Protein AF-A0A3M5TTK1-F1 (afdb_monomer)

Mean predicted aligned error: 20.36 Å

Solvent-accessible surface area (backbone atoms only — not comparable to full-atom values): 8476 Å² total; per-residue (Å²): 124,93,59,56,67,57,53,52,52,42,49,73,71,68,51,51,73,68,56,58,49,53,50,38,34,70,78,67,64,48,87,69,54,72,67,58,49,52,51,50,38,44,76,68,62,75,52,81,89,68,88,78,82,69,89,74,89,69,91,82,90,84,85,87,88,82,92,77,86,83,81,88,83,78,88,86,82,90,78,94,79,78,98,68,80,68,83,67,79,74,74,79,83,47,77,67,54,56,51,50,51,50,54,54,58,74,32,41,36,61,65,40,41,75,70,70,75,40,95,42,67,61,86,126

Structure (mmCIF, N/CA/C/O backbone):
data_AF-A0A3M5TTK1-F1
#
_entry.id   AF-A0A3M5TTK1-F1
#
loop_
_atom_site.group_PDB
_atom_site.id
_atom_site.type_symbol
_atom_site.label_atom_id
_atom_site.label_alt_id
_atom_site.label_comp_id
_atom_site.label_asym_id
_atom_site.label_entity_id
_atom_site.label_seq_id
_atom_site.pdbx_PDB_ins_code
_atom_site.Cartn_x
_atom_site.Cartn_y
_atom_site.Cartn_z
_atom_site.occupancy
_atom_site.B_iso_or_equiv
_atom_site.auth_seq_id
_atom_site.auth_comp_id
_atom_site.auth_asym_id
_atom_site.auth_atom_id
_atom_site.pdbx_PDB_model_num
ATOM 1 N N . MET A 1 1 ? -19.743 2.738 18.552 1.00 60.91 1 MET A N 1
ATOM 2 C CA . MET A 1 1 ? -18.634 2.018 17.881 1.00 60.91 1 MET A CA 1
ATOM 3 C C . MET A 1 1 ? -17.517 1.760 18.887 1.00 60.91 1 MET A C 1
ATOM 5 O O . MET A 1 1 ? -16.816 2.701 19.228 1.00 60.91 1 MET A O 1
ATOM 9 N N . LYS A 1 2 ? -17.368 0.529 19.402 1.00 77.94 2 LYS A N 1
ATOM 10 C CA . LYS A 1 2 ? -16.446 0.222 20.520 1.00 77.94 2 LYS A CA 1
ATOM 11 C C . LYS A 1 2 ? -14.952 0.322 20.152 1.00 77.94 2 LYS A C 1
ATOM 13 O O . LYS A 1 2 ? -14.144 0.652 21.006 1.00 77.94 2 LYS A O 1
ATOM 18 N N . HIS A 1 3 ? -14.594 0.107 18.884 1.00 83.38 3 HIS A N 1
ATOM 19 C CA . HIS A 1 3 ? -13.191 0.024 18.434 1.00 83.38 3 HIS A CA 1
ATOM 20 C C . HIS A 1 3 ? -12.612 1.340 17.891 1.00 83.38 3 HIS A C 1
ATOM 22 O O . HIS A 1 3 ? -11.430 1.406 17.572 1.00 83.38 3 HIS A O 1
ATOM 28 N N . LEU A 1 4 ? -13.425 2.397 17.772 1.00 85.06 4 LEU A N 1
ATOM 29 C CA . LEU A 1 4 ? -12.996 3.673 17.185 1.00 85.06 4 LEU A CA 1
ATOM 30 C C . LEU A 1 4 ? -11.813 4.326 17.937 1.00 85.06 4 LEU A C 1
ATOM 32 O O . LEU A 1 4 ? -10.868 4.737 17.263 1.00 85.06 4 LEU A O 1
ATOM 36 N N . PRO A 1 5 ? -11.801 4.389 19.288 1.00 86.56 5 PRO A N 1
ATOM 37 C CA . PRO A 1 5 ? -10.690 5.001 20.021 1.00 86.56 5 PRO A CA 1
ATOM 38 C C . PRO A 1 5 ? -9.373 4.231 19.854 1.00 86.56 5 PRO A C 1
ATOM 40 O O . PRO A 1 5 ? -8.317 4.839 19.690 1.00 86.56 5 PRO A O 1
ATOM 43 N N . LEU A 1 6 ? -9.447 2.895 19.823 1.00 87.75 6 LEU A N 1
ATOM 44 C CA . LEU A 1 6 ? -8.293 2.023 19.597 1.00 87.75 6 LEU A CA 1
ATOM 45 C C . LEU A 1 6 ? -7.701 2.261 18.204 1.00 87.75 6 LEU A C 1
ATOM 47 O O . LEU A 1 6 ? -6.515 2.546 18.078 1.00 87.75 6 LEU A O 1
ATOM 51 N N . ILE A 1 7 ? -8.545 2.244 17.166 1.00 88.44 7 ILE A N 1
ATOM 52 C CA . ILE A 1 7 ? -8.126 2.507 15.782 1.00 88.44 7 ILE A CA 1
ATOM 53 C C . ILE A 1 7 ? -7.439 3.875 15.671 1.00 88.44 7 ILE A C 1
ATOM 55 O O . ILE A 1 7 ? -6.396 3.990 15.035 1.00 88.44 7 ILE A O 1
ATOM 59 N N . GLN A 1 8 ? -7.999 4.912 16.299 1.00 87.94 8 GLN A N 1
ATOM 60 C CA . GLN A 1 8 ? -7.411 6.254 16.305 1.00 87.94 8 GLN A CA 1
ATOM 61 C C . GLN A 1 8 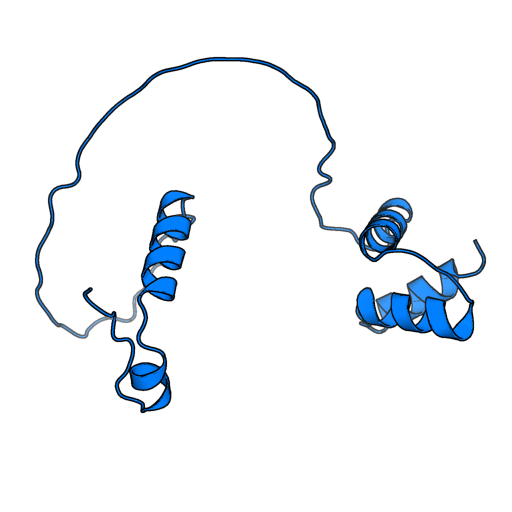? -6.041 6.296 16.985 1.00 87.94 8 GLN A C 1
ATOM 63 O O . GLN A 1 8 ? -5.124 6.925 16.460 1.00 87.94 8 GLN A O 1
ATOM 68 N N . SER A 1 9 ? -5.900 5.648 18.142 1.00 88.19 9 SER A N 1
ATOM 69 C CA . SER A 1 9 ? -4.633 5.585 18.874 1.00 88.19 9 SER A CA 1
ATOM 70 C C . SER A 1 9 ? -3.548 4.887 18.051 1.00 88.19 9 SER A C 1
ATOM 72 O O . SER A 1 9 ? -2.460 5.436 17.885 1.00 88.19 9 SER A O 1
ATOM 74 N N . ARG A 1 10 ? -3.875 3.742 17.446 1.00 87.31 10 ARG A N 1
ATOM 75 C CA . ARG A 1 10 ? -2.953 2.957 16.617 1.00 87.31 10 ARG A CA 1
ATOM 76 C C . ARG A 1 10 ? -2.543 3.689 15.335 1.00 87.31 10 ARG A C 1
ATOM 78 O O . ARG A 1 10 ? -1.363 3.738 15.001 1.00 87.31 10 ARG A O 1
ATOM 85 N N . LEU A 1 11 ? -3.491 4.352 14.661 1.00 88.75 11 LEU A N 1
ATOM 86 C CA . LEU A 1 11 ? -3.191 5.193 13.494 1.00 88.75 11 LEU A CA 1
ATOM 87 C C . LEU A 1 11 ? -2.268 6.368 13.850 1.00 88.75 11 LEU A C 1
ATOM 89 O O . LEU A 1 11 ? -1.351 6.668 13.090 1.00 88.75 11 LEU A O 1
ATOM 93 N N . LYS A 1 12 ? -2.468 7.014 15.009 1.00 86.81 12 LYS A N 1
ATOM 94 C CA . LYS A 1 12 ? -1.553 8.056 15.511 1.00 86.81 12 LYS A CA 1
ATOM 95 C C . LYS A 1 12 ? -0.163 7.505 15.839 1.00 86.81 12 LYS A C 1
ATOM 97 O O . LYS A 1 12 ? 0.814 8.225 15.675 1.00 86.81 12 LYS A O 1
ATOM 102 N N . GLY A 1 13 ? -0.080 6.243 16.259 1.00 87.38 13 GLY A N 1
ATOM 103 C CA . GLY A 1 13 ? 1.173 5.512 16.458 1.00 87.38 13 GLY A CA 1
ATOM 104 C C . GLY A 1 13 ? 1.907 5.140 15.163 1.00 87.38 13 GLY A C 1
ATOM 105 O O . GLY A 1 13 ? 2.983 4.558 15.231 1.00 87.38 13 GLY A O 1
ATOM 106 N N . GLY A 1 14 ? 1.353 5.468 13.990 1.00 86.19 14 GLY A N 1
ATOM 107 C CA . GLY A 1 14 ? 1.962 5.171 12.692 1.00 86.19 14 GLY A CA 1
ATOM 108 C C . GLY A 1 14 ? 1.718 3.744 12.200 1.00 86.19 14 GLY A C 1
ATOM 109 O O . GLY A 1 14 ? 2.324 3.321 11.215 1.00 86.19 14 GLY A O 1
ATOM 110 N N . GLU A 1 15 ? 0.828 2.991 12.849 1.00 88.62 15 GLU A N 1
ATOM 111 C CA . GLU A 1 15 ? 0.512 1.638 12.411 1.00 88.62 15 GLU A CA 1
ATOM 112 C C . GLU A 1 15 ? -0.267 1.617 11.093 1.00 88.62 15 GLU A C 1
ATOM 114 O O . GLU A 1 15 ? -1.091 2.482 10.780 1.00 88.62 15 GLU A O 1
ATOM 119 N N . THR A 1 16 ? -0.028 0.570 10.303 1.00 89.94 16 THR A N 1
ATOM 120 C CA . THR A 1 16 ? -0.702 0.403 9.015 1.00 89.94 16 THR A CA 1
ATOM 121 C C . THR A 1 16 ? -2.140 -0.081 9.194 1.00 89.94 16 THR A C 1
ATOM 123 O O . THR A 1 16 ? -2.448 -0.876 10.081 1.00 89.94 16 THR A O 1
ATOM 126 N N . GLN A 1 17 ? -3.024 0.297 8.265 1.00 90.19 17 GLN A N 1
ATOM 127 C CA . GLN A 1 17 ? -4.414 -0.186 8.244 1.00 90.19 17 GLN A CA 1
ATOM 128 C C . GLN A 1 17 ? -4.505 -1.723 8.277 1.00 90.19 17 GLN A C 1
ATOM 130 O O . GLN A 1 17 ? -5.425 -2.284 8.864 1.00 90.19 17 GLN A O 1
ATOM 135 N N . SER A 1 18 ? -3.565 -2.417 7.628 1.00 88.88 18 SER A N 1
ATOM 136 C CA . SER A 1 18 ? -3.547 -3.881 7.579 1.00 88.88 18 SER A CA 1
ATOM 137 C C . SER A 1 18 ? -3.257 -4.503 8.945 1.00 88.88 18 SER A C 1
ATOM 139 O O . SER A 1 18 ? -3.913 -5.484 9.288 1.00 88.88 18 SER A O 1
ATOM 141 N N . ALA A 1 19 ? -2.315 -3.929 9.703 1.00 90.62 19 ALA A N 1
ATOM 142 C CA . ALA A 1 19 ? -1.952 -4.394 11.041 1.00 90.62 19 ALA A CA 1
ATOM 143 C C . ALA A 1 19 ? -3.117 -4.200 12.019 1.00 90.62 19 ALA A C 1
ATOM 145 O O . ALA A 1 19 ? -3.588 -5.168 12.608 1.00 90.62 19 ALA A O 1
ATOM 146 N N . ILE A 1 20 ? -3.684 -2.990 12.053 1.00 91.81 20 ILE A N 1
ATOM 147 C CA . ILE A 1 20 ? -4.828 -2.654 12.913 1.00 91.81 20 ILE A CA 1
ATOM 148 C C . ILE A 1 20 ? -6.023 -3.568 12.613 1.00 91.81 20 ILE A C 1
ATOM 150 O O . ILE A 1 20 ? -6.699 -4.049 13.518 1.00 91.81 20 ILE A O 1
ATOM 154 N N . ARG A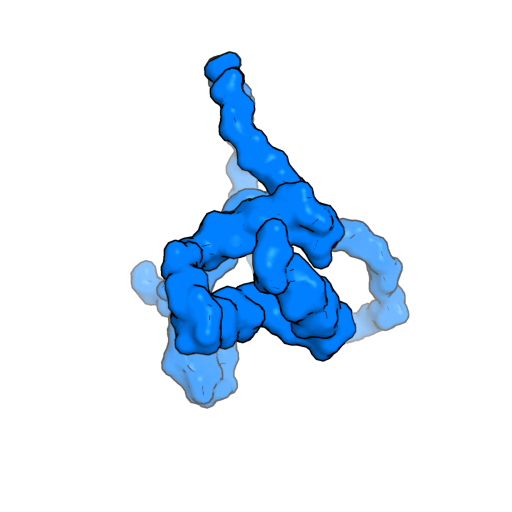 1 21 ? -6.292 -3.854 11.331 1.00 92.31 21 ARG A N 1
ATOM 155 C CA . ARG A 1 21 ? -7.371 -4.774 10.945 1.00 92.31 21 ARG A CA 1
ATOM 156 C C . ARG A 1 21 ? -7.121 -6.195 11.452 1.00 92.31 21 ARG A C 1
ATOM 158 O O . ARG A 1 21 ? -8.070 -6.847 11.868 1.00 92.31 21 ARG A O 1
ATOM 165 N N . LEU A 1 22 ? -5.884 -6.685 11.361 1.00 90.75 22 LEU A N 1
ATOM 166 C CA . LEU A 1 22 ? -5.537 -8.040 11.790 1.00 90.75 22 LEU A CA 1
ATOM 167 C C . LEU A 1 22 ? -5.690 -8.193 13.308 1.00 90.75 22 LEU A C 1
ATOM 169 O O . LEU A 1 22 ? -6.295 -9.163 13.752 1.00 90.75 22 LEU A O 1
ATOM 173 N N . GLU A 1 23 ? -5.233 -7.208 14.077 1.00 89.00 23 GLU A N 1
ATOM 174 C CA . GLU A 1 23 ? -5.402 -7.163 15.534 1.00 89.00 23 GLU A CA 1
ATOM 175 C C . GLU A 1 23 ? -6.887 -7.143 15.922 1.00 89.00 23 GLU A C 1
ATOM 177 O O . GLU A 1 23 ? -7.339 -7.958 16.719 1.00 89.00 23 GLU A O 1
ATOM 182 N N . LEU A 1 24 ? -7.698 -6.305 15.266 1.00 89.31 24 LEU A N 1
ATOM 183 C CA . LEU A 1 24 ? -9.146 -6.260 15.505 1.00 89.31 24 LEU A CA 1
ATOM 184 C C . LEU A 1 24 ? -9.864 -7.568 15.145 1.00 89.31 24 LEU A C 1
ATOM 186 O O . LEU A 1 24 ? -10.870 -7.910 15.769 1.00 89.31 24 LEU A O 1
ATOM 190 N N . MET A 1 25 ? -9.375 -8.304 14.146 1.00 89.50 25 MET A N 1
ATOM 191 C CA . MET A 1 25 ? -9.900 -9.633 13.832 1.00 89.50 25 MET A CA 1
ATOM 192 C C . MET A 1 25 ? -9.572 -10.646 14.932 1.00 89.50 25 MET A C 1
ATOM 194 O O . MET A 1 25 ? -10.415 -11.485 15.235 1.00 89.50 25 MET A O 1
ATOM 198 N N . GLN A 1 26 ? -8.371 -10.571 15.510 1.00 86.88 26 GLN A N 1
ATOM 199 C CA . GLN A 1 26 ? -7.880 -11.525 16.506 1.00 86.88 26 GLN A CA 1
ATOM 200 C C . GLN A 1 26 ? -8.434 -11.249 17.909 1.00 86.88 26 GLN A C 1
ATOM 202 O O . GLN A 1 26 ? -8.928 -12.166 18.556 1.00 86.88 26 GLN A O 1
ATOM 207 N N . GLU A 1 27 ? -8.392 -9.999 18.369 1.00 83.75 27 GLU A N 1
ATOM 208 C CA . GLU A 1 27 ? -8.743 -9.637 19.748 1.00 83.75 27 GLU A CA 1
ATOM 209 C C . GLU A 1 27 ? -10.230 -9.328 19.929 1.00 83.75 27 GLU A C 1
ATOM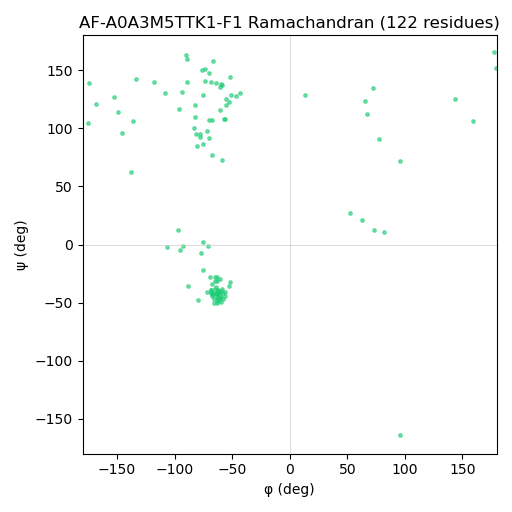 211 O O . GLU A 1 27 ? -10.823 -9.635 20.960 1.00 83.75 27 GLU A O 1
ATOM 216 N N . ALA A 1 28 ? -10.848 -8.710 18.920 1.00 80.81 28 ALA A N 1
ATOM 217 C CA . ALA A 1 28 ? -12.236 -8.259 18.988 1.00 80.81 28 ALA A CA 1
ATOM 218 C C . ALA A 1 28 ? -13.203 -9.116 18.157 1.00 80.81 28 ALA A C 1
ATOM 220 O O . ALA A 1 28 ? -14.403 -8.837 18.144 1.00 80.81 28 ALA A O 1
ATOM 221 N N . GLY A 1 29 ? -12.701 -10.129 17.439 1.00 83.62 29 GLY A N 1
ATOM 222 C CA . GLY A 1 29 ? -13.511 -10.974 16.558 1.00 83.62 29 GLY A CA 1
ATOM 223 C C . GLY A 1 29 ? -14.150 -10.211 15.391 1.00 83.62 29 GLY A C 1
ATOM 224 O O . GLY A 1 29 ? -15.151 -10.655 14.828 1.00 83.62 29 GLY A O 1
ATOM 225 N N . LEU A 1 30 ? -13.617 -9.037 15.027 1.00 83.38 30 LEU A N 1
ATOM 226 C CA . LEU A 1 30 ? -14.203 -8.180 14.001 1.00 83.38 30 LEU A CA 1
ATOM 227 C C . LEU A 1 30 ? -13.871 -8.708 12.601 1.00 83.38 30 LEU A C 1
ATOM 229 O O . LEU A 1 30 ? -12.852 -8.351 12.012 1.00 83.38 30 LEU A O 1
ATOM 233 N N . VAL A 1 31 ? -14.750 -9.532 12.033 1.00 87.38 31 VAL A N 1
ATOM 234 C CA . VAL A 1 31 ? -14.563 -10.092 10.686 1.00 87.38 31 VAL A CA 1
ATOM 235 C C . VAL A 1 31 ? -14.981 -9.080 9.621 1.00 87.38 31 VAL A C 1
ATOM 237 O O . VAL A 1 31 ? -16.149 -8.978 9.251 1.00 87.38 31 VAL A O 1
ATOM 240 N N . ILE A 1 32 ? -14.009 -8.327 9.105 1.00 88.81 32 ILE A N 1
ATOM 241 C CA . ILE A 1 32 ? -14.217 -7.375 8.008 1.00 88.81 32 ILE A CA 1
ATOM 242 C C . ILE A 1 32 ? -13.144 -7.511 6.927 1.00 88.81 32 ILE A C 1
ATOM 244 O O . ILE A 1 32 ? -11.951 -7.713 7.192 1.00 88.81 32 ILE A O 1
ATOM 248 N N . SER A 1 33 ? -13.567 -7.350 5.674 1.00 90.19 33 SER A N 1
ATOM 249 C CA . SER A 1 33 ? -12.638 -7.292 4.546 1.00 90.19 33 SER A CA 1
ATOM 250 C C . SER A 1 33 ? -11.772 -6.030 4.607 1.00 90.19 33 SER A C 1
ATOM 252 O O . SER A 1 33 ? -12.140 -5.006 5.190 1.00 90.19 33 SER A O 1
ATOM 254 N N . LYS A 1 34 ? -10.618 -6.068 3.933 1.00 89.56 34 LYS A N 1
ATOM 255 C CA . LYS A 1 34 ? -9.724 -4.906 3.804 1.00 89.56 34 LYS A CA 1
ATOM 256 C C . LYS A 1 34 ? -10.436 -3.689 3.196 1.00 89.56 34 LYS A C 1
ATOM 258 O O . LYS A 1 34 ? -10.245 -2.571 3.666 1.00 89.56 34 LYS A O 1
ATOM 263 N N . ALA A 1 35 ? -11.276 -3.904 2.181 1.00 89.50 35 ALA A N 1
ATOM 264 C CA . ALA A 1 35 ? -12.021 -2.835 1.516 1.00 89.50 35 ALA A CA 1
ATOM 265 C C . ALA A 1 35 ? -13.072 -2.200 2.441 1.00 89.50 35 ALA A C 1
ATOM 267 O O . ALA A 1 35 ? -13.179 -0.975 2.499 1.00 89.50 35 ALA A O 1
ATOM 268 N N . GLN A 1 36 ? -13.801 -3.021 3.205 1.00 90.94 36 GLN A N 1
ATOM 269 C CA . GLN A 1 36 ? -14.753 -2.536 4.209 1.00 90.94 36 GLN A CA 1
ATOM 270 C C . GLN A 1 36 ? -14.045 -1.746 5.308 1.00 90.94 36 GLN A C 1
ATOM 272 O O . GLN A 1 36 ? -14.510 -0.666 5.662 1.00 90.94 36 GLN A O 1
ATOM 277 N N . PHE A 1 37 ? -12.896 -2.229 5.791 1.00 91.94 37 PHE A N 1
ATOM 278 C CA . PHE A 1 37 ? -12.112 -1.503 6.786 1.00 91.94 37 PHE A CA 1
ATOM 279 C C . PHE A 1 37 ? -11.615 -0.160 6.246 1.00 91.94 37 PHE A C 1
ATOM 281 O O . PHE A 1 37 ? -11.795 0.866 6.888 1.00 91.94 37 PHE A O 1
ATOM 288 N N . SER A 1 38 ? -11.083 -0.123 5.024 1.00 90.50 38 SER A N 1
ATOM 289 C CA . SER A 1 38 ? -10.656 1.135 4.402 1.00 90.50 38 SER A CA 1
ATOM 290 C C . SER A 1 38 ? -11.818 2.123 4.239 1.00 90.50 38 SER A C 1
ATOM 292 O O . SER A 1 38 ? -11.681 3.304 4.559 1.00 90.50 38 SER A O 1
ATOM 294 N N . ARG A 1 39 ? -12.995 1.647 3.807 1.00 89.94 39 ARG A N 1
ATOM 295 C CA . ARG A 1 39 ? -14.209 2.474 3.723 1.00 89.94 39 ARG A CA 1
ATOM 296 C C . ARG A 1 39 ? -14.639 2.984 5.102 1.00 89.94 39 ARG A C 1
ATOM 298 O O . ARG A 1 39 ? -15.014 4.146 5.211 1.00 89.94 39 ARG A O 1
ATOM 305 N N . TYR A 1 40 ? -14.541 2.154 6.137 1.00 89.44 40 TYR A N 1
ATOM 306 C CA . TYR A 1 40 ? -14.810 2.544 7.519 1.00 89.44 40 TYR A CA 1
ATOM 307 C C . TYR A 1 40 ? -13.876 3.675 7.967 1.00 89.44 40 TYR A C 1
ATOM 309 O O . TYR A 1 40 ? -14.344 4.712 8.422 1.00 89.44 40 TYR A O 1
ATOM 317 N N . LEU A 1 41 ? -12.565 3.541 7.753 1.00 90.56 41 LEU A N 1
ATOM 318 C CA . LEU A 1 41 ? -11.597 4.582 8.115 1.00 90.56 41 LEU A CA 1
ATOM 319 C C . LEU A 1 41 ? -11.880 5.918 7.412 1.00 90.56 41 LEU A C 1
ATOM 321 O O . LEU A 1 41 ? -11.767 6.975 8.032 1.00 90.56 41 LEU A O 1
ATOM 325 N N . LYS A 1 42 ? -12.307 5.872 6.145 1.00 89.12 42 LYS A N 1
ATOM 326 C CA . LYS A 1 42 ? -12.729 7.061 5.391 1.00 89.12 42 LYS A CA 1
ATOM 327 C C . LYS A 1 42 ? -14.016 7.677 5.940 1.00 89.12 42 LYS A C 1
ATOM 329 O O . LYS A 1 42 ? -14.072 8.888 6.099 1.00 89.12 42 LYS A O 1
ATOM 334 N N . ALA A 1 43 ? -15.023 6.864 6.264 1.00 87.06 43 ALA A N 1
ATOM 335 C CA . ALA A 1 43 ? -16.305 7.343 6.790 1.00 87.06 43 ALA A CA 1
ATOM 336 C C . ALA A 1 43 ? -16.156 8.116 8.113 1.00 87.06 43 ALA A C 1
ATOM 338 O O . ALA A 1 43 ? -16.929 9.028 8.385 1.00 87.06 43 ALA A O 1
ATOM 339 N N . PHE A 1 44 ? -15.142 7.776 8.911 1.00 85.69 44 PHE A N 1
ATOM 340 C CA . PHE A 1 44 ? -14.826 8.452 10.171 1.00 85.69 44 PHE A CA 1
ATOM 341 C C . PHE A 1 44 ? -13.729 9.521 10.043 1.00 85.69 44 PHE A C 1
ATOM 343 O O . PHE A 1 44 ? -13.209 9.976 11.061 1.00 85.69 44 PHE A O 1
ATOM 350 N N . ASN A 1 45 ? -13.357 9.918 8.818 1.00 85.81 45 ASN A N 1
ATOM 351 C CA . ASN A 1 45 ? -12.287 10.885 8.538 1.00 85.81 45 ASN A CA 1
ATOM 352 C C . ASN A 1 45 ? -10.949 10.549 9.225 1.00 85.81 45 ASN A C 1
ATOM 354 O O . ASN A 1 45 ? -10.141 11.436 9.492 1.00 85.81 45 ASN A O 1
ATOM 358 N N . LEU A 1 46 ? -10.701 9.265 9.502 1.00 83.75 46 LEU A N 1
ATOM 359 C CA . LEU A 1 46 ? -9.479 8.793 10.163 1.00 83.75 46 LEU A CA 1
ATOM 360 C C . LEU A 1 46 ? -8.283 8.803 9.215 1.00 83.75 46 LEU A C 1
ATOM 362 O O . LEU A 1 46 ? -7.138 8.805 9.654 1.00 83.75 46 LEU A O 1
ATOM 366 N N . ILE A 1 47 ? -8.564 8.784 7.913 1.00 78.69 47 ILE A N 1
ATOM 367 C CA . ILE A 1 47 ? -7.575 8.866 6.850 1.00 78.69 47 ILE A CA 1
ATOM 368 C C . ILE A 1 47 ? -8.127 9.833 5.816 1.00 78.69 47 ILE A C 1
ATOM 370 O O . ILE A 1 47 ? -9.065 9.515 5.085 1.00 78.69 47 ILE A O 1
ATOM 374 N N . GLN A 1 48 ? -7.552 11.028 5.787 1.00 70.00 48 GLN A N 1
ATOM 375 C CA . GLN A 1 48 ? -7.752 11.982 4.708 1.00 70.00 48 GLN A CA 1
ATOM 376 C C . GLN A 1 48 ? -6.683 11.697 3.653 1.00 70.00 48 GLN A C 1
ATOM 378 O O . GLN A 1 48 ? -5.546 11.404 4.009 1.00 70.00 48 GLN A O 1
ATOM 383 N N . ASN A 1 49 ? -7.054 11.765 2.374 1.00 54.78 49 ASN A N 1
ATOM 384 C CA . ASN A 1 49 ? -6.256 11.421 1.183 1.00 54.78 49 ASN A CA 1
ATOM 385 C C . ASN A 1 49 ? -6.471 10.002 0.639 1.00 54.78 49 ASN A C 1
ATOM 387 O O . ASN A 1 49 ? -5.596 9.141 0.663 1.00 54.78 49 ASN A O 1
ATOM 39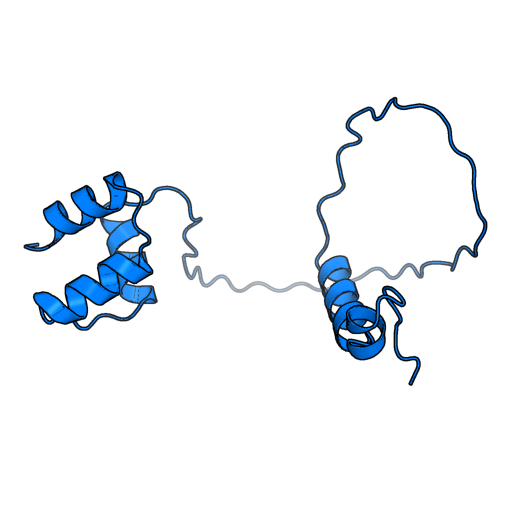1 N N . LEU A 1 50 ? -7.639 9.793 0.029 1.00 49.28 50 LEU A N 1
ATOM 392 C CA . LEU A 1 50 ? -7.707 9.078 -1.245 1.00 49.28 50 LEU A CA 1
ATOM 393 C C . LEU A 1 50 ? -8.956 9.570 -1.994 1.00 49.28 50 LEU A C 1
ATOM 395 O O . LEU A 1 50 ? -10.030 9.521 -1.385 1.00 49.28 50 LEU A O 1
ATOM 399 N N . PRO A 1 51 ? -8.860 10.029 -3.259 1.00 43.06 51 PRO A N 1
ATOM 400 C CA . PRO A 1 51 ? -10.028 10.462 -4.018 1.00 43.06 51 PRO A CA 1
ATOM 401 C C . PRO A 1 51 ? -11.075 9.348 -4.000 1.00 43.06 51 PRO A C 1
ATOM 403 O O . PRO A 1 51 ? -10.804 8.185 -4.309 1.00 43.06 51 PRO A O 1
ATOM 406 N N . SER A 1 52 ? -12.259 9.695 -3.510 1.00 41.34 52 SER A N 1
ATOM 407 C CA . SER A 1 52 ? -13.399 8.797 -3.427 1.00 41.34 52 SER A CA 1
ATOM 408 C C . SER A 1 52 ? -13.870 8.488 -4.844 1.00 41.34 52 SER A C 1
ATOM 410 O O . SER A 1 52 ? -14.470 9.346 -5.481 1.00 41.34 52 SER A O 1
ATOM 412 N N . SER A 1 53 ? -13.633 7.274 -5.346 1.00 43.78 53 SER A N 1
ATOM 413 C CA . SER A 1 53 ? -14.360 6.785 -6.517 1.00 43.78 53 SER A CA 1
ATOM 414 C C . SER A 1 53 ? -15.810 6.520 -6.102 1.00 43.78 53 SER A C 1
ATOM 416 O O . SER A 1 53 ? -16.149 5.443 -5.600 1.00 43.78 53 SER A O 1
ATOM 418 N N . THR A 1 54 ? -16.665 7.523 -6.259 1.00 45.78 54 THR A N 1
ATOM 419 C CA . THR A 1 54 ? -18.103 7.302 -6.409 1.00 45.78 54 THR A CA 1
ATOM 420 C C . THR A 1 54 ? -18.334 6.515 -7.704 1.00 45.78 54 THR A C 1
ATOM 422 O O . THR A 1 54 ? -17.683 6.807 -8.708 1.00 45.78 54 THR A O 1
ATOM 425 N N . PRO A 1 55 ? -19.241 5.523 -7.744 1.00 49.00 55 PRO A N 1
ATOM 426 C CA . PRO A 1 55 ? -19.692 4.964 -9.005 1.00 49.00 55 PRO A CA 1
ATOM 427 C C . PRO A 1 55 ? -20.751 5.919 -9.562 1.00 49.00 55 PRO A C 1
ATOM 429 O O . PRO A 1 55 ? -21.943 5.747 -9.319 1.00 49.00 55 PRO A O 1
ATOM 432 N N . THR A 1 56 ? -20.324 6.970 -10.259 1.00 42.38 56 THR A N 1
ATOM 433 C CA . THR A 1 56 ? -21.263 7.788 -11.030 1.00 42.38 56 THR A CA 1
ATOM 434 C C . THR A 1 56 ? -21.469 7.096 -12.369 1.00 42.38 56 THR A C 1
ATOM 436 O O . THR A 1 56 ? -20.627 7.160 -13.259 1.00 42.38 56 THR A O 1
ATOM 439 N N . SER A 1 57 ? -22.586 6.379 -12.474 1.00 47.41 57 SER A N 1
ATOM 440 C CA . SER A 1 57 ? -23.166 5.971 -13.748 1.00 47.41 57 SER A CA 1
ATOM 441 C C . SER A 1 57 ? -23.419 7.227 -14.584 1.00 47.41 57 SER A C 1
ATOM 443 O O . SER A 1 57 ? -24.293 8.022 -14.252 1.00 47.41 57 SER A O 1
ATOM 445 N N . ALA A 1 58 ? -22.626 7.427 -15.633 1.00 39.75 58 ALA A N 1
ATOM 446 C CA . ALA A 1 58 ? -22.906 8.381 -16.694 1.00 39.75 58 ALA A CA 1
ATOM 447 C C . ALA A 1 58 ? -22.383 7.789 -18.006 1.00 39.75 58 ALA A C 1
ATOM 449 O O . ALA A 1 58 ? -21.197 7.811 -18.325 1.00 39.75 58 ALA A O 1
ATOM 450 N N . LYS A 1 59 ? -23.328 7.166 -18.702 1.00 47.25 59 LYS A N 1
ATOM 451 C CA . LYS A 1 59 ? -23.353 6.942 -20.142 1.00 47.25 59 LYS A CA 1
ATOM 452 C C . LYS A 1 59 ? -22.989 8.257 -20.844 1.00 47.25 59 LYS A C 1
ATOM 454 O O . LYS A 1 59 ? -23.596 9.260 -20.501 1.00 47.25 59 LYS A O 1
ATOM 459 N N . ASP A 1 60 ? -22.010 8.244 -21.748 1.00 39.59 60 ASP A N 1
ATOM 460 C CA . ASP A 1 60 ? -22.128 8.869 -23.071 1.00 39.59 60 ASP A CA 1
ATOM 461 C C . ASP A 1 60 ? -20.912 8.600 -23.973 1.00 39.59 60 ASP A C 1
ATOM 463 O O . ASP A 1 60 ? -19.751 8.561 -23.571 1.00 39.59 60 ASP A O 1
ATOM 467 N N . SER A 1 61 ? -21.273 8.341 -25.221 1.00 46.47 61 SER A N 1
ATOM 468 C CA . SER A 1 61 ? -20.510 8.033 -26.425 1.00 46.47 61 SER A CA 1
ATOM 469 C C . SER A 1 61 ? -19.777 9.234 -27.033 1.00 46.47 61 SER A C 1
ATOM 471 O O . SER A 1 61 ? -20.307 10.339 -26.977 1.00 46.47 61 SER A O 1
ATOM 473 N N . ASN A 1 62 ? -18.643 8.975 -27.706 1.00 40.50 62 ASN A N 1
ATOM 474 C CA . ASN A 1 62 ? -18.182 9.504 -29.020 1.00 40.50 62 ASN A CA 1
ATOM 475 C C . ASN A 1 62 ? -16.644 9.338 -29.104 1.00 40.50 62 ASN A C 1
ATOM 477 O O . ASN A 1 62 ? -15.929 9.855 -28.257 1.00 40.50 62 ASN A O 1
ATOM 481 N N . LEU A 1 63 ? -16.080 8.405 -29.882 1.00 43.81 63 LEU A N 1
ATOM 482 C CA . LEU A 1 63 ? -15.840 8.366 -31.340 1.00 43.81 63 LEU A CA 1
ATOM 483 C C . LEU A 1 63 ? -14.840 9.410 -31.892 1.00 43.81 63 LEU A C 1
ATOM 485 O O . LEU A 1 63 ? -15.096 10.604 -31.830 1.00 43.81 63 LEU A O 1
ATOM 489 N N . HIS A 1 64 ? -13.806 8.865 -32.566 1.00 39.28 64 HIS A N 1
ATOM 490 C CA . HIS A 1 64 ? -12.845 9.458 -33.527 1.00 39.28 64 HIS A CA 1
ATOM 491 C C . HIS A 1 64 ? -11.789 10.412 -32.932 1.00 39.28 64 HIS A C 1
ATOM 493 O O . HIS A 1 64 ? -12.098 11.269 -32.125 1.00 39.28 64 HIS A O 1
ATOM 499 N N . GLY A 1 65 ? -10.495 10.361 -33.252 1.00 34.34 65 GLY A N 1
ATOM 500 C CA . GLY A 1 65 ? -9.731 9.692 -34.305 1.00 34.34 65 GLY A CA 1
ATOM 501 C C . GLY A 1 65 ? -8.597 10.649 -34.704 1.00 34.34 65 GLY A C 1
ATOM 502 O O . GLY A 1 65 ? -8.888 11.800 -34.999 1.00 34.34 65 GLY A O 1
ATOM 503 N N . ALA A 1 66 ? -7.332 10.217 -34.666 1.00 36.75 66 ALA A N 1
ATOM 504 C CA . ALA A 1 66 ? -6.224 10.821 -35.422 1.00 36.75 66 ALA A CA 1
ATOM 505 C C . ALA A 1 66 ? -4.941 9.996 -35.234 1.00 36.75 66 ALA A C 1
ATOM 507 O O . ALA A 1 66 ? -4.284 10.052 -34.194 1.00 36.75 66 ALA A O 1
ATOM 508 N N . GLU A 1 67 ? -4.592 9.241 -36.273 1.00 42.16 67 GLU A N 1
ATOM 509 C CA . GLU A 1 67 ? -3.253 8.710 -36.508 1.00 42.16 67 GLU A CA 1
ATOM 510 C C . GLU A 1 67 ? -2.206 9.828 -36.605 1.00 42.16 67 GLU A C 1
ATOM 512 O O . GLU A 1 67 ? -2.391 10.787 -37.356 1.00 42.16 67 GLU A O 1
ATOM 517 N N . LYS A 1 68 ? -1.044 9.624 -35.977 1.00 39.31 68 LYS A N 1
ATOM 518 C CA . LYS A 1 68 ? 0.263 10.008 -36.535 1.00 39.31 68 LYS A CA 1
ATOM 519 C C . LYS A 1 68 ? 1.316 9.016 -36.016 1.00 39.31 68 LYS A C 1
ATOM 521 O O . LYS A 1 68 ? 1.587 8.963 -34.819 1.00 39.31 68 LYS A O 1
ATOM 526 N N . ASN A 1 69 ? 1.885 8.235 -36.931 1.00 41.81 69 ASN A N 1
ATOM 527 C CA . ASN A 1 69 ? 3.031 7.336 -36.738 1.00 41.81 69 ASN A CA 1
ATOM 528 C C . ASN A 1 69 ? 4.244 8.044 -36.094 1.00 41.81 69 ASN A C 1
ATOM 530 O O . ASN A 1 69 ? 4.521 9.184 -36.480 1.00 41.81 69 ASN A O 1
ATOM 534 N N . PRO A 1 70 ? 5.041 7.397 -35.219 1.00 45.53 70 PRO A N 1
ATOM 535 C CA . PRO A 1 70 ? 6.368 7.891 -34.884 1.00 45.53 70 PRO A CA 1
ATOM 536 C C . PRO A 1 70 ? 7.446 7.241 -35.767 1.00 45.53 70 PRO A C 1
ATOM 538 O O . PRO A 1 70 ? 7.511 6.025 -35.929 1.00 45.53 70 PRO A O 1
ATOM 541 N N . VAL A 1 71 ? 8.309 8.093 -36.318 1.00 44.50 71 VAL A N 1
ATOM 542 C CA . VAL A 1 71 ? 9.577 7.753 -36.981 1.00 44.50 71 VAL A CA 1
ATOM 543 C C . VAL A 1 71 ? 10.569 7.218 -35.931 1.00 44.50 71 VAL A C 1
ATOM 545 O O . VAL A 1 71 ? 10.630 7.790 -34.838 1.00 44.50 71 VAL A O 1
ATOM 548 N N . PRO A 1 72 ? 11.372 6.173 -36.212 1.00 47.81 72 PRO A N 1
ATOM 549 C CA . PRO A 1 72 ? 12.397 5.711 -35.285 1.00 47.81 72 PRO A CA 1
ATOM 550 C C . PRO A 1 72 ? 13.651 6.584 -35.431 1.00 47.81 72 PRO A C 1
ATOM 552 O O . PRO A 1 72 ? 14.240 6.657 -36.507 1.00 47.81 72 PRO A O 1
ATOM 555 N N . VAL A 1 73 ? 14.072 7.254 -34.356 1.00 42.84 73 VAL A N 1
ATOM 556 C CA . VAL A 1 73 ? 15.381 7.923 -34.307 1.00 42.84 73 VAL A CA 1
ATOM 557 C C . VAL A 1 73 ? 16.381 6.992 -33.628 1.00 42.84 73 VAL A C 1
ATOM 559 O O . VAL A 1 73 ? 16.229 6.623 -32.465 1.00 42.84 73 VAL A O 1
ATOM 562 N N . THR A 1 74 ? 17.383 6.603 -34.407 1.00 46.81 74 THR A N 1
ATOM 563 C CA . THR A 1 74 ? 18.522 5.747 -34.079 1.00 46.81 74 THR A CA 1
ATOM 564 C C . THR A 1 74 ? 19.560 6.449 -33.191 1.00 46.81 74 THR A C 1
ATOM 566 O O . THR A 1 74 ? 19.863 7.620 -33.399 1.00 46.81 74 THR A O 1
ATOM 569 N N . THR A 1 75 ? 20.102 5.688 -32.234 1.00 46.06 75 THR A N 1
ATOM 570 C CA . THR A 1 75 ? 21.473 5.696 -31.665 1.00 46.06 75 THR A CA 1
ATOM 571 C C . THR A 1 75 ? 22.410 6.878 -31.952 1.00 46.06 75 THR A C 1
ATOM 573 O O . THR A 1 75 ? 22.750 7.124 -33.105 1.00 46.06 75 THR A O 1
ATOM 576 N N . SER A 1 76 ? 22.999 7.463 -30.900 1.00 37.41 76 SER A N 1
ATOM 577 C CA . SER A 1 76 ? 24.453 7.415 -30.621 1.00 37.41 76 SER A CA 1
ATOM 578 C C . SER A 1 76 ? 24.796 8.240 -29.365 1.00 37.41 76 SER A C 1
ATOM 580 O O . SER A 1 76 ? 23.976 8.982 -28.833 1.00 37.41 76 SER A O 1
ATOM 582 N N . GLU A 1 77 ? 25.999 8.024 -28.863 1.00 44.06 77 GLU A N 1
ATOM 583 C CA . GLU A 1 77 ? 26.470 8.127 -27.493 1.00 44.06 77 GLU A CA 1
ATOM 584 C C . GLU A 1 77 ? 27.028 9.502 -27.069 1.00 44.06 77 GLU A C 1
ATOM 586 O O . GLU A 1 77 ? 27.480 10.307 -27.875 1.00 44.06 77 GLU A O 1
ATOM 591 N N . ASN A 1 78 ? 27.103 9.653 -25.740 1.00 40.31 78 ASN A N 1
ATOM 592 C CA . ASN A 1 78 ? 28.200 10.257 -24.972 1.00 40.31 78 ASN A CA 1
ATOM 593 C C . ASN A 1 78 ? 28.488 11.765 -25.120 1.00 40.31 78 ASN A C 1
ATOM 595 O O . ASN A 1 78 ? 29.077 12.221 -26.092 1.00 40.31 78 ASN A O 1
ATOM 599 N N . SER A 1 79 ? 28.242 12.512 -24.035 1.00 36.31 79 SER A N 1
ATOM 600 C CA . SER A 1 79 ? 29.240 13.422 -23.445 1.00 36.31 79 SER A CA 1
ATOM 601 C C . SER A 1 79 ? 28.785 13.918 -22.069 1.00 36.31 79 SER A C 1
ATOM 603 O O . SER A 1 79 ? 27.741 14.549 -21.914 1.00 36.31 79 SER A O 1
ATOM 605 N N . LYS A 1 80 ? 29.602 13.633 -21.050 1.00 49.88 80 LYS A N 1
ATOM 606 C CA . LYS A 1 80 ? 29.578 14.297 -19.741 1.00 49.88 80 LYS A CA 1
ATOM 607 C C . LYS A 1 80 ? 29.728 15.812 -19.927 1.00 49.88 80 LYS A C 1
ATOM 609 O O . LYS A 1 80 ? 30.756 16.225 -20.445 1.00 49.88 80 LYS A O 1
ATOM 614 N N . ALA A 1 81 ? 28.800 16.613 -19.403 1.00 43.16 81 ALA A N 1
ATOM 615 C CA . ALA A 1 81 ? 29.091 17.881 -18.721 1.00 43.16 81 ALA A CA 1
ATOM 616 C C . ALA A 1 81 ? 27.805 18.578 -18.248 1.00 43.16 81 ALA A C 1
ATOM 618 O O . ALA A 1 81 ? 26.755 18.477 -18.870 1.00 43.16 81 ALA A O 1
ATOM 619 N N . ALA A 1 82 ? 27.965 19.352 -17.176 1.00 42.19 82 ALA A N 1
ATOM 620 C CA . ALA A 1 82 ? 27.059 20.368 -16.649 1.00 42.19 82 ALA A CA 1
ATOM 621 C C . ALA A 1 82 ? 25.840 19.875 -15.849 1.00 42.19 82 ALA A C 1
ATOM 623 O O . ALA A 1 82 ? 24.719 19.693 -16.323 1.00 42.19 82 ALA A O 1
ATOM 624 N N . LEU A 1 83 ? 26.099 19.784 -14.545 1.00 46.78 83 LEU A N 1
ATOM 625 C CA . LEU A 1 83 ? 25.156 19.838 -13.439 1.00 46.78 83 LEU A CA 1
ATOM 626 C C . LEU A 1 83 ? 24.388 21.180 -13.457 1.00 46.78 83 LEU A C 1
ATOM 628 O O . LEU A 1 83 ? 24.641 22.053 -12.646 1.00 46.78 83 LEU A O 1
ATOM 632 N N . ASN A 1 84 ? 23.469 21.355 -14.404 1.00 48.16 84 ASN A N 1
ATOM 633 C CA . ASN A 1 84 ? 22.475 22.430 -14.422 1.00 48.16 84 ASN A CA 1
ATOM 634 C C . ASN A 1 84 ? 21.136 21.828 -14.854 1.00 48.16 84 ASN A C 1
ATOM 636 O O . ASN A 1 84 ? 20.583 22.150 -15.904 1.00 48.16 84 ASN A O 1
ATOM 640 N N . LYS A 1 85 ? 20.610 20.893 -14.052 1.00 52.19 85 LYS A N 1
ATOM 641 C CA . LYS A 1 85 ? 19.214 20.475 -14.192 1.00 52.19 85 LYS A CA 1
ATOM 642 C C . LYS A 1 85 ? 18.350 21.585 -13.611 1.00 52.19 85 LYS A C 1
ATOM 644 O O . LYS A 1 85 ? 17.942 21.523 -12.454 1.00 52.19 85 LYS A O 1
ATOM 649 N N . SER A 1 86 ? 18.032 22.573 -14.446 1.00 53.38 86 SER A N 1
ATOM 650 C CA . SER A 1 86 ? 16.708 23.178 -14.367 1.00 53.38 86 SER A CA 1
ATOM 651 C C . SER A 1 86 ? 15.716 22.027 -14.195 1.00 53.38 86 SER A C 1
ATOM 653 O O . SER A 1 86 ? 15.829 20.987 -14.856 1.00 53.38 86 SER A O 1
ATOM 655 N N . ALA A 1 87 ? 14.825 22.144 -13.213 1.00 58.62 87 ALA A N 1
ATOM 656 C CA . ALA A 1 87 ? 13.771 21.171 -12.988 1.00 58.62 87 ALA A CA 1
ATOM 657 C C . ALA A 1 87 ? 12.809 21.254 -14.177 1.00 58.62 87 ALA A C 1
ATOM 659 O O . ALA A 1 87 ? 11.758 21.880 -14.109 1.00 58.62 87 ALA A O 1
ATOM 660 N N . ASN A 1 88 ? 13.228 20.675 -15.302 1.00 61.12 88 ASN A N 1
ATOM 661 C CA . ASN A 1 88 ? 12.418 20.509 -16.484 1.00 61.12 88 ASN A CA 1
ATOM 662 C C . ASN A 1 88 ? 11.174 19.759 -15.996 1.00 61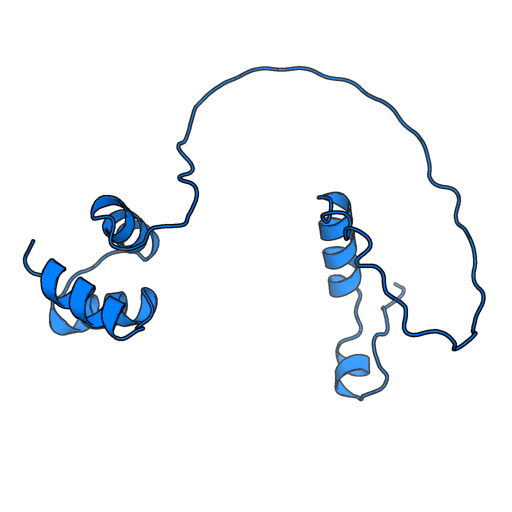.12 88 ASN A C 1
ATOM 664 O O . ASN A 1 88 ? 11.350 18.697 -15.378 1.00 61.12 88 ASN A O 1
ATOM 668 N N . PRO A 1 89 ? 9.957 20.313 -16.143 1.00 66.69 89 PRO A N 1
ATOM 669 C CA . PRO A 1 89 ? 8.759 19.668 -15.636 1.00 66.69 89 PRO A CA 1
ATOM 670 C C . PRO A 1 89 ? 8.701 18.281 -16.264 1.00 66.69 89 PRO A C 1
ATOM 672 O O . PRO A 1 89 ? 8.523 18.135 -17.474 1.00 66.69 89 PRO A O 1
ATOM 675 N N . ARG A 1 90 ? 8.960 17.248 -15.453 1.00 75.44 90 ARG A N 1
ATOM 676 C CA . ARG A 1 90 ? 8.928 15.869 -15.932 1.00 75.44 90 ARG A CA 1
ATOM 677 C C . ARG A 1 90 ? 7.510 15.641 -16.424 1.00 75.44 90 ARG A C 1
ATOM 679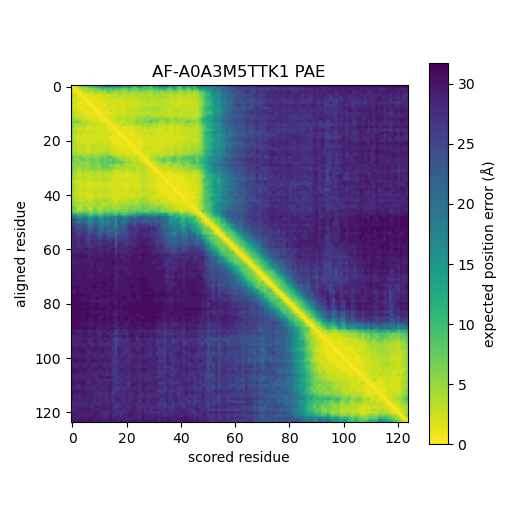 O O . ARG A 1 90 ? 6.570 15.741 -15.637 1.00 75.44 90 ARG A O 1
ATOM 686 N N . LYS A 1 91 ? 7.367 15.400 -17.728 1.00 81.00 91 LYS A N 1
ATOM 687 C CA . LYS A 1 91 ? 6.076 15.090 -18.333 1.00 81.00 91 LYS A CA 1
ATOM 688 C C . LYS A 1 91 ? 5.445 13.949 -17.524 1.00 81.00 91 LYS A C 1
ATOM 690 O O . LYS A 1 91 ? 6.132 12.950 -17.286 1.00 81.00 91 LYS A O 1
ATOM 695 N N . PRO A 1 92 ? 4.186 14.085 -17.076 1.00 86.19 92 PRO A N 1
ATOM 696 C CA . PRO A 1 92 ? 3.513 12.988 -16.406 1.00 86.19 92 PRO A CA 1
ATOM 697 C C . PRO A 1 92 ? 3.445 11.797 -17.361 1.00 86.19 92 PRO A C 1
ATOM 699 O O . PRO A 1 92 ? 3.194 11.959 -18.559 1.00 86.19 92 PRO A O 1
ATOM 702 N N . MET A 1 93 ? 3.699 10.608 -16.826 1.00 90.00 93 MET A N 1
ATOM 703 C CA . MET A 1 93 ? 3.635 9.379 -17.605 1.00 90.00 93 MET A CA 1
ATOM 704 C C . MET A 1 93 ? 2.225 9.184 -18.153 1.00 90.00 93 MET A C 1
ATOM 706 O O . MET A 1 93 ? 1.227 9.373 -17.455 1.00 90.00 93 MET A O 1
ATOM 710 N N . THR A 1 94 ? 2.155 8.809 -19.420 1.00 92.75 94 THR A N 1
ATOM 711 C CA . THR A 1 94 ? 0.909 8.529 -20.121 1.00 92.75 94 THR A CA 1
ATOM 712 C C . THR A 1 94 ? 0.527 7.055 -19.965 1.00 92.75 94 THR A C 1
ATOM 714 O O . THR A 1 94 ? 1.387 6.210 -19.709 1.00 92.75 94 THR A O 1
ATOM 717 N N . PRO A 1 95 ? -0.750 6.688 -20.173 1.00 92.88 95 PRO A N 1
ATOM 718 C CA . PRO A 1 95 ? -1.170 5.286 -20.220 1.00 92.88 95 PRO A CA 1
ATOM 719 C C . PRO A 1 95 ? -0.359 4.414 -21.192 1.00 92.88 95 PRO A C 1
ATOM 721 O O . PRO A 1 95 ? -0.167 3.230 -20.923 1.00 92.88 95 PRO A O 1
ATOM 724 N N . ALA A 1 96 ? 0.129 4.981 -22.299 1.00 93.00 96 ALA A N 1
ATOM 725 C CA . ALA A 1 96 ? 0.985 4.276 -23.250 1.00 93.00 96 ALA A CA 1
ATOM 726 C C . ALA A 1 96 ? 2.362 3.953 -22.650 1.00 93.00 96 ALA A C 1
ATOM 728 O O . ALA A 1 96 ? 2.852 2.841 -22.822 1.00 93.00 96 ALA A O 1
ATOM 729 N N . ASP A 1 97 ? 2.933 4.875 -21.870 1.00 89.50 97 ASP A N 1
ATOM 730 C CA . ASP A 1 97 ? 4.209 4.654 -21.180 1.00 89.50 97 ASP A CA 1
ATOM 731 C C . ASP A 1 97 ? 4.097 3.498 -20.176 1.00 89.50 97 ASP A C 1
ATOM 733 O O . ASP A 1 97 ? 4.989 2.659 -20.090 1.00 89.50 97 ASP A O 1
ATOM 737 N N . PHE A 1 98 ? 2.968 3.384 -19.466 1.00 91.94 98 PHE A N 1
ATOM 738 C CA . PHE A 1 98 ? 2.725 2.254 -18.562 1.00 91.94 98 PHE A CA 1
ATOM 739 C C . PHE A 1 98 ? 2.564 0.917 -19.291 1.00 91.94 98 PHE A C 1
ATOM 741 O O . PHE A 1 98 ? 2.963 -0.115 -18.753 1.00 91.94 98 PHE A O 1
ATOM 748 N N . ARG A 1 99 ? 1.976 0.913 -20.496 1.00 93.00 99 ARG A N 1
ATOM 749 C CA . ARG A 1 99 ? 1.893 -0.299 -21.329 1.00 93.00 99 ARG A CA 1
ATOM 750 C C . ARG A 1 99 ? 3.279 -0.735 -21.777 1.00 93.00 99 ARG A C 1
ATOM 752 O O . ARG A 1 99 ? 3.629 -1.887 -21.564 1.00 93.00 99 ARG A O 1
ATOM 759 N N . LYS A 1 100 ? 4.082 0.210 -22.270 1.00 91.06 100 LYS A N 1
ATOM 760 C CA . LYS A 1 100 ? 5.466 -0.048 -22.665 1.00 91.06 100 LYS A CA 1
ATOM 761 C C . LYS A 1 100 ? 6.294 -0.607 -21.507 1.00 91.06 100 LYS A C 1
ATOM 763 O O . LYS A 1 100 ? 6.945 -1.622 -21.671 1.00 91.06 100 LYS A O 1
ATOM 768 N N . ILE A 1 101 ? 6.205 -0.010 -20.317 1.00 90.88 101 ILE A N 1
ATOM 769 C CA . ILE A 1 101 ? 6.928 -0.510 -19.136 1.00 90.88 101 ILE A CA 1
ATOM 770 C C . ILE A 1 101 ? 6.523 -1.940 -18.792 1.00 90.88 101 ILE A C 1
ATOM 772 O O . ILE A 1 101 ? 7.374 -2.734 -18.412 1.00 90.88 101 ILE A O 1
ATOM 776 N N . ARG A 1 102 ? 5.236 -2.277 -18.906 1.00 91.62 102 ARG A N 1
ATOM 777 C CA . ARG A 1 102 ? 4.788 -3.650 -18.670 1.00 91.62 102 ARG A CA 1
ATOM 778 C C . ARG A 1 102 ? 5.406 -4.610 -19.683 1.00 91.62 102 ARG A C 1
ATOM 780 O O . ARG A 1 102 ? 5.942 -5.626 -19.273 1.00 91.62 102 ARG A O 1
ATOM 787 N N . GLU A 1 103 ? 5.385 -4.258 -20.964 1.00 91.69 103 GLU A N 1
ATOM 788 C CA . GLU A 1 103 ? 5.994 -5.067 -22.026 1.00 91.69 103 GLU A CA 1
ATOM 789 C C . GLU A 1 103 ? 7.513 -5.217 -21.846 1.00 91.69 103 GLU A C 1
ATOM 791 O O . GLU A 1 103 ? 8.040 -6.313 -22.017 1.00 91.69 103 GLU A O 1
ATOM 796 N N . ASP A 1 104 ? 8.204 -4.141 -21.464 1.00 88.81 104 ASP A N 1
ATOM 797 C CA . ASP A 1 104 ? 9.642 -4.144 -21.179 1.00 88.81 104 ASP A CA 1
ATOM 798 C C . ASP A 1 104 ? 9.954 -5.063 -19.982 1.00 88.81 104 ASP A C 1
ATOM 800 O O . ASP A 1 104 ? 10.908 -5.836 -20.022 1.00 88.81 104 ASP A O 1
ATOM 804 N N . VAL A 1 105 ? 9.130 -5.033 -18.927 1.00 89.00 105 VAL A N 1
ATOM 805 C CA . VAL A 1 105 ? 9.283 -5.917 -17.757 1.00 89.00 105 VAL A CA 1
ATOM 806 C C . VAL A 1 105 ? 8.989 -7.375 -18.106 1.00 89.00 105 VAL A C 1
ATOM 808 O O . VAL A 1 105 ? 9.727 -8.253 -17.669 1.00 89.00 105 VAL A O 1
ATOM 811 N N . ASP A 1 106 ? 7.955 -7.636 -18.904 1.00 90.06 106 ASP A N 1
ATOM 812 C CA . ASP A 1 106 ? 7.573 -8.991 -19.317 1.00 90.06 106 ASP A CA 1
ATOM 813 C C . ASP A 1 106 ? 8.650 -9.655 -20.193 1.00 90.06 106 ASP A C 1
ATOM 815 O O . ASP A 1 106 ? 8.782 -10.878 -20.190 1.00 90.06 106 ASP A O 1
ATOM 819 N N . LYS A 1 107 ? 9.430 -8.856 -20.931 1.00 90.19 107 LYS A N 1
ATOM 820 C CA . LYS A 1 107 ? 10.542 -9.322 -21.773 1.00 90.19 107 LYS A CA 1
ATOM 821 C C . LYS A 1 107 ? 11.892 -9.301 -21.065 1.00 90.19 107 LYS A C 1
ATOM 823 O O . LYS A 1 107 ? 12.891 -9.631 -21.684 1.00 90.19 107 LYS A O 1
ATOM 828 N N . MET A 1 108 ? 11.980 -8.863 -19.816 1.00 91.31 108 MET A N 1
ATOM 829 C CA . MET A 1 108 ? 13.271 -8.707 -19.150 1.00 91.31 108 MET A CA 1
ATOM 830 C C . MET A 1 108 ? 13.849 -10.063 -18.722 1.00 91.31 108 MET A C 1
ATOM 832 O O . MET A 1 108 ? 13.202 -10.816 -17.993 1.00 91.31 108 MET A O 1
ATOM 836 N N . ASP A 1 109 ? 15.104 -10.333 -19.090 1.00 89.31 109 ASP A N 1
ATOM 837 C CA . ASP A 1 109 ? 15.847 -11.500 -18.614 1.00 89.31 109 ASP A CA 1
ATOM 838 C C . ASP A 1 109 ? 16.230 -11.302 -17.141 1.00 89.31 109 ASP A C 1
ATOM 840 O O . ASP A 1 109 ? 17.228 -10.663 -16.779 1.00 89.31 109 ASP A O 1
ATOM 844 N N . LEU A 1 110 ? 15.417 -11.887 -16.263 1.00 88.75 110 LEU A N 1
ATOM 845 C CA . LEU A 1 110 ? 15.646 -11.857 -14.823 1.00 88.75 110 LEU A CA 1
ATOM 846 C C . LEU A 1 110 ? 16.948 -12.567 -14.431 1.00 88.75 110 LEU A C 1
ATOM 848 O O . LEU A 1 110 ? 17.572 -12.181 -13.443 1.00 88.75 110 LEU A O 1
ATOM 852 N N . ASN A 1 111 ? 17.402 -13.560 -15.200 1.00 88.69 111 ASN A N 1
ATOM 853 C CA . ASN A 1 111 ? 18.655 -14.252 -14.912 1.00 88.69 111 ASN A CA 1
ATOM 854 C C . ASN A 1 111 ? 19.851 -13.354 -15.221 1.00 88.69 111 ASN A C 1
ATOM 856 O O . ASN A 1 111 ? 20.797 -13.316 -14.433 1.00 88.69 111 ASN A O 1
ATOM 860 N N . ALA A 1 112 ? 19.821 -12.600 -16.324 1.00 87.12 112 ALA A N 1
ATOM 861 C CA . ALA A 1 112 ? 20.838 -11.588 -16.605 1.00 87.12 112 ALA A CA 1
ATOM 862 C C . ALA A 1 112 ? 20.872 -10.496 -15.5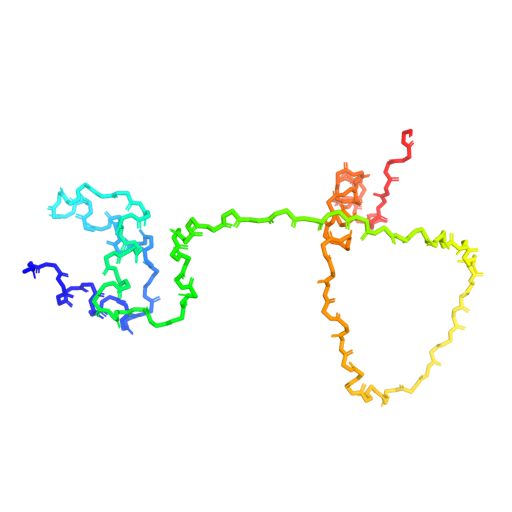31 1.00 87.12 112 ALA A C 1
ATOM 864 O O . ALA A 1 112 ? 21.965 -10.126 -15.087 1.00 87.12 112 ALA A O 1
ATOM 865 N N . LEU A 1 113 ? 19.702 -10.053 -15.060 1.00 88.38 113 LEU A N 1
ATOM 866 C CA . LEU A 1 113 ? 19.605 -9.062 -13.993 1.00 88.38 113 LEU A CA 1
ATOM 867 C C . LEU A 1 113 ? 20.221 -9.577 -12.682 1.00 88.38 113 LEU A C 1
ATOM 869 O O . LEU A 1 113 ? 21.062 -8.900 -12.091 1.00 88.38 113 LEU A O 1
ATOM 873 N N . ILE A 1 114 ? 19.861 -10.794 -12.258 1.00 88.00 114 ILE A N 1
ATOM 874 C CA . ILE A 1 114 ? 20.392 -11.433 -11.041 1.00 88.00 114 ILE A CA 1
ATOM 875 C C . ILE A 1 114 ? 21.896 -11.703 -11.164 1.00 88.00 114 ILE A C 1
ATOM 877 O O . ILE A 1 114 ? 22.639 -11.534 -10.201 1.00 88.00 114 ILE A O 1
ATOM 881 N N . SER A 1 115 ? 22.364 -12.069 -12.358 1.00 88.62 115 SER A N 1
ATOM 882 C CA . SER A 1 115 ? 23.781 -12.345 -12.627 1.00 88.62 115 SER A CA 1
ATOM 883 C C . SER A 1 115 ? 24.643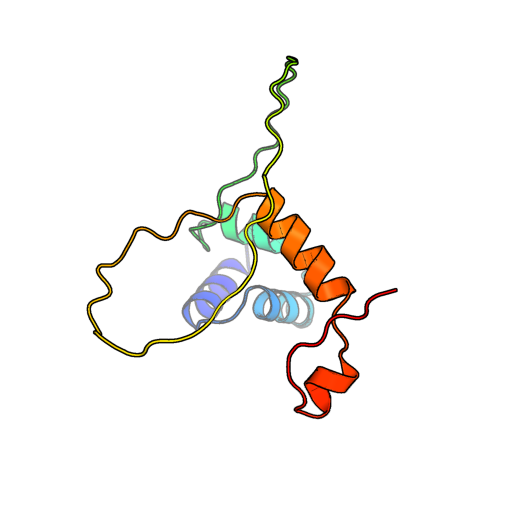 -11.079 -12.716 1.00 88.62 115 SER A C 1
ATOM 885 O O . SER A 1 115 ? 25.831 -11.170 -13.017 1.00 88.62 115 SER A O 1
ATOM 887 N N . GLY A 1 116 ? 24.064 -9.890 -12.511 1.00 88.50 116 GLY A N 1
ATOM 888 C CA . GLY A 1 116 ? 24.778 -8.615 -12.580 1.00 88.50 116 GLY A CA 1
ATOM 889 C C . GLY A 1 116 ? 25.152 -8.176 -13.999 1.00 88.50 116 GLY A C 1
ATOM 890 O O . GLY A 1 116 ? 25.917 -7.229 -14.157 1.00 88.50 116 GLY A O 1
ATOM 891 N N . ARG A 1 117 ? 24.603 -8.823 -15.038 1.00 84.44 117 ARG A N 1
ATOM 892 C CA . ARG A 1 117 ? 24.827 -8.448 -16.448 1.00 84.44 117 ARG A CA 1
ATOM 893 C C . ARG A 1 117 ? 24.014 -7.221 -16.873 1.00 84.44 117 ARG A C 1
ATOM 895 O O . ARG A 1 117 ? 24.238 -6.687 -17.954 1.00 84.44 117 ARG A O 1
ATOM 902 N N . GLY A 1 118 ? 23.116 -6.750 -16.008 1.00 86.88 118 GLY A N 1
ATOM 903 C CA . GLY A 1 118 ? 22.291 -5.567 -16.228 1.00 86.88 118 GLY A CA 1
ATOM 904 C C . 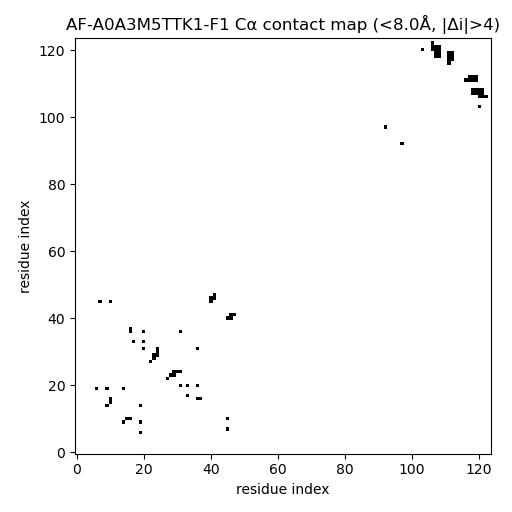GLY A 1 118 ? 20.908 -5.902 -16.781 1.00 86.88 118 GLY A C 1
ATOM 905 O O . GLY A 1 118 ? 20.446 -7.036 -16.686 1.00 86.88 118 GLY A O 1
ATOM 906 N N . ILE A 1 119 ? 20.232 -4.883 -17.315 1.00 86.31 119 ILE A N 1
ATOM 907 C CA . ILE A 1 119 ? 18.899 -5.022 -17.909 1.00 86.31 119 ILE A CA 1
ATOM 908 C C . ILE A 1 119 ? 19.075 -5.526 -19.340 1.00 86.31 119 ILE A C 1
ATOM 910 O O . ILE A 1 119 ? 19.558 -4.794 -20.203 1.00 86.31 119 ILE A O 1
ATOM 914 N N . VAL A 1 120 ? 18.689 -6.777 -19.566 1.00 86.31 120 VAL A N 1
ATOM 915 C CA . VAL A 1 120 ? 18.676 -7.430 -20.876 1.00 86.31 120 VAL A CA 1
ATOM 916 C C . VAL A 1 120 ? 17.230 -7.787 -21.189 1.00 86.31 120 VAL A C 1
ATOM 918 O O . VAL A 1 120 ? 16.496 -8.196 -20.291 1.00 86.31 120 VAL A O 1
ATOM 921 N N . TYR A 1 121 ? 16.815 -7.602 -22.438 1.00 87.12 121 TYR A N 1
ATOM 922 C CA . TYR A 1 121 ? 15.482 -7.969 -22.899 1.00 87.12 121 TYR A CA 1
ATOM 923 C C . TYR A 1 121 ? 15.593 -9.184 -23.819 1.00 87.12 121 TYR A C 1
ATOM 925 O O . TYR A 1 121 ? 16.411 -9.187 -24.738 1.00 87.12 121 TYR A O 1
ATOM 933 N N . ASP A 1 122 ? 14.780 -10.200 -23.563 1.00 79.88 122 ASP A N 1
ATOM 934 C CA . ASP A 1 122 ? 14.653 -11.392 -24.383 1.00 79.88 122 ASP A CA 1
ATOM 935 C C . ASP A 1 122 ? 13.957 -11.025 -25.700 1.00 79.88 122 ASP A C 1
ATOM 937 O O . ASP A 1 122 ? 12.750 -10.766 -25.757 1.00 79.88 122 ASP A O 1
ATOM 941 N N . GLU A 1 123 ? 14.732 -11.000 -26.781 1.00 66.81 123 GLU A N 1
ATOM 942 C CA . GLU A 1 123 ? 14.210 -10.961 -28.144 1.00 66.81 123 GLU A CA 1
ATOM 943 C C . GLU A 1 123 ? 13.744 -12.375 -28.515 1.00 66.81 123 GLU A C 1
ATOM 945 O O . GLU A 1 123 ? 14.541 -13.231 -28.899 1.00 66.81 123 GLU A O 1
ATOM 950 N N . LYS A 1 124 ? 12.449 -12.647 -28.332 1.00 58.62 124 LYS A N 1
ATOM 951 C CA . LYS A 1 124 ? 11.785 -13.794 -28.964 1.00 58.62 124 LYS A CA 1
ATOM 952 C C . LYS A 1 124 ? 11.265 -13.437 -30.346 1.00 58.62 124 LYS A C 1
ATOM 954 O O . LYS A 1 124 ? 10.689 -12.333 -30.480 1.00 58.62 124 LYS A O 1
#

Foldseek 3Di:
DVCVVVLLVCVVVVDDLVVSVVCCCVPVVDDDDSVVSVVVCVVVVVDDDDPDPDPPDDDDDDDDDDDDDDDDDDDDDDDDDDPPPPVPPPPPDDPVNVVVVVVLVVQWDVVCVVVVVNTDGHDD

Radius of gyration: 24.46 Å; Cα contacts (8 Å, |Δi|>4): 45; chains: 1; bounding box: 53×37×58 Å

Organism: NCBI:txid46257

pLDDT: mean 73.12, std 20.48, range [34.34, 93.0]

Secondary structure (DSSP, 8-state):
-TTHHHHHHHHHTT--HHHHHHHHHHHS-----HHHHHHHHHHTTSS--S------------------PPPPPP----------------PPPPHHHHHHHHHHHHTB-HHHHHTTS---B---

Sequence (124 aa):
MKHLPLIQSRLKGGETQSAIRLELMQEAGLVISKAQFSRYLKAFNLIQNLPSSTPTSAKDSNLHGAEKNPVPVTTSENSKAALNKSANPRKPMTPADFRKIREDVDKMDLNALISGRGIVYDEK